Protein AF-A0A958QXV6-F1 (afdb_monomer)

Structure (mmCIF, N/CA/C/O backbone):
data_AF-A0A958QXV6-F1
#
_entry.id   AF-A0A958QXV6-F1
#
loop_
_atom_site.group_PDB
_atom_site.id
_atom_site.type_symbol
_atom_site.label_atom_id
_atom_site.label_alt_id
_atom_site.label_comp_id
_atom_site.label_asym_id
_atom_site.label_entity_id
_atom_site.label_seq_id
_atom_site.pdbx_PDB_ins_code
_atom_site.Cartn_x
_atom_site.Cartn_y
_atom_site.Cartn_z
_atom_site.occupancy
_atom_site.B_iso_or_equiv
_atom_site.auth_seq_id
_atom_site.auth_comp_id
_atom_site.auth_asym_id
_atom_site.auth_atom_id
_atom_site.pdbx_PDB_model_num
ATOM 1 N N . MET A 1 1 ? 31.364 28.526 47.644 1.00 53.84 1 MET A N 1
ATOM 2 C CA . MET A 1 1 ? 30.145 27.720 47.406 1.00 53.84 1 MET A CA 1
ATOM 3 C C . MET A 1 1 ? 29.354 28.248 46.189 1.00 53.84 1 MET A C 1
ATOM 5 O O . MET A 1 1 ? 28.232 28.668 46.376 1.00 53.84 1 MET A O 1
ATOM 9 N N . LYS A 1 2 ? 29.908 28.292 44.956 1.00 57.69 2 LYS A N 1
ATOM 10 C CA . LYS A 1 2 ? 29.187 28.720 43.717 1.00 57.69 2 LYS A CA 1
ATOM 11 C C . LYS A 1 2 ? 29.890 28.261 42.418 1.00 57.69 2 LYS A C 1
ATOM 13 O O . LYS A 1 2 ? 30.312 29.087 41.620 1.00 57.69 2 LYS A O 1
ATOM 18 N N . ARG A 1 3 ? 30.100 26.955 42.209 1.00 58.44 3 ARG A N 1
ATOM 19 C CA . ARG A 1 3 ? 30.695 26.447 40.941 1.00 58.44 3 ARG A CA 1
ATOM 20 C C . ARG A 1 3 ? 30.017 25.208 40.343 1.00 58.44 3 ARG A C 1
ATOM 22 O O . ARG A 1 3 ? 30.398 24.785 39.264 1.00 58.44 3 ARG A O 1
ATOM 29 N N . LYS A 1 4 ? 28.993 24.644 40.994 1.00 56.75 4 LYS A N 1
ATOM 30 C CA . LYS A 1 4 ? 28.336 23.405 40.531 1.00 56.75 4 LYS A CA 1
ATOM 31 C C . LYS A 1 4 ? 27.133 23.634 39.598 1.00 56.75 4 LYS A C 1
ATOM 33 O O . LYS A 1 4 ? 26.642 22.681 39.012 1.00 56.75 4 LYS A O 1
ATOM 38 N N . ASN A 1 5 ? 26.693 24.882 39.412 1.00 58.59 5 ASN A N 1
ATOM 39 C CA . ASN A 1 5 ? 25.459 25.180 38.671 1.00 58.59 5 ASN A CA 1
ATOM 40 C C . ASN A 1 5 ? 25.692 25.408 37.167 1.00 58.59 5 ASN A C 1
ATOM 42 O O . ASN A 1 5 ? 24.762 25.257 36.386 1.00 58.59 5 ASN A O 1
ATOM 46 N N . LEU A 1 6 ? 26.921 25.727 36.743 1.00 62.94 6 LEU A N 1
ATOM 47 C CA . LEU A 1 6 ? 27.216 26.027 35.336 1.00 62.94 6 LEU A CA 1
ATOM 48 C C . LEU A 1 6 ? 27.181 24.768 34.448 1.00 62.94 6 LEU A C 1
ATOM 50 O O . LEU A 1 6 ? 26.671 24.818 33.336 1.00 62.94 6 LEU A O 1
ATOM 54 N N . GLY A 1 7 ? 27.637 23.620 34.966 1.00 63.97 7 GLY A N 1
ATOM 55 C CA . GLY A 1 7 ? 27.578 22.341 34.244 1.00 63.97 7 GLY A CA 1
ATOM 56 C C . GLY A 1 7 ? 26.151 21.821 34.052 1.00 63.97 7 GLY A C 1
ATOM 57 O O . GLY A 1 7 ? 25.820 21.324 32.981 1.00 63.97 7 GLY A O 1
ATOM 58 N N . TYR A 1 8 ? 25.284 22.009 35.053 1.00 71.25 8 TYR A N 1
ATOM 59 C CA . TYR A 1 8 ? 23.864 21.654 34.964 1.00 71.25 8 TYR A CA 1
ATOM 60 C C . TYR A 1 8 ? 23.108 22.521 33.955 1.00 71.25 8 TYR A C 1
ATOM 62 O O . TYR A 1 8 ? 22.274 22.004 33.220 1.00 71.25 8 TYR A O 1
ATOM 70 N N . LEU A 1 9 ? 23.425 23.816 33.878 1.00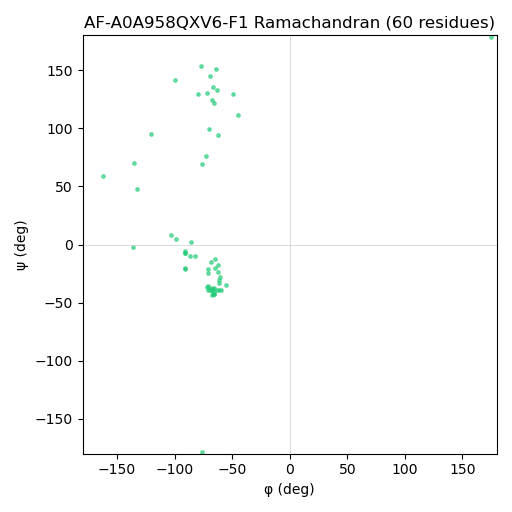 69.19 9 LEU A N 1
ATOM 71 C CA . LEU A 1 9 ? 22.839 24.715 32.883 1.00 69.19 9 LEU A CA 1
ATOM 72 C C . LEU A 1 9 ? 23.277 24.365 31.455 1.00 69.19 9 LEU A C 1
ATOM 74 O O . LEU A 1 9 ? 22.430 24.318 30.569 1.00 69.19 9 LEU A O 1
ATOM 78 N N . CYS A 1 10 ?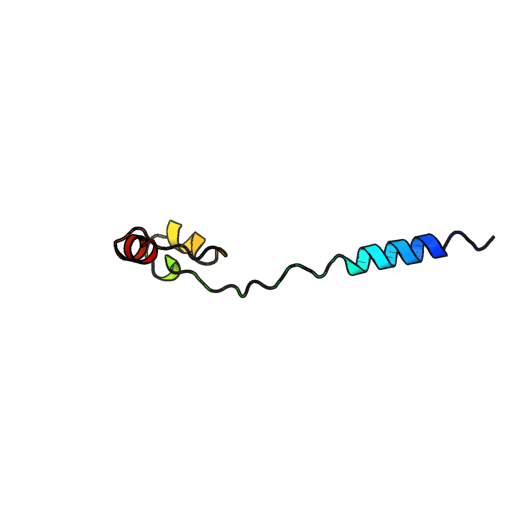 24.557 24.053 31.232 1.00 69.81 10 CYS A N 1
ATOM 79 C CA . CYS A 1 10 ? 25.027 23.604 29.917 1.00 69.81 10 CYS A CA 1
ATOM 80 C C . CYS A 1 10 ? 24.425 22.251 29.515 1.00 69.81 10 CYS A C 1
ATOM 82 O O . CYS A 1 10 ? 24.033 22.080 28.366 1.00 69.81 10 CYS A O 1
ATOM 84 N N . PHE A 1 11 ? 24.310 21.305 30.451 1.00 71.06 11 PHE A N 1
ATOM 85 C CA . PHE A 1 11 ? 23.700 20.002 30.184 1.00 71.06 11 PHE A CA 1
ATOM 86 C C . PHE A 1 11 ? 22.192 20.117 29.909 1.00 71.06 11 PHE A C 1
ATOM 88 O O . PHE A 1 11 ? 21.698 19.540 28.945 1.00 71.06 11 PHE A O 1
ATOM 95 N N . ALA A 1 12 ? 21.465 20.927 30.686 1.00 71.06 12 ALA A N 1
ATOM 96 C CA . ALA A 1 12 ? 20.049 21.203 30.447 1.00 71.06 12 ALA A CA 1
ATOM 97 C C . ALA A 1 12 ? 19.814 21.907 29.098 1.00 71.06 12 ALA A C 1
ATOM 99 O O . ALA A 1 12 ? 18.874 21.567 28.382 1.00 71.06 12 ALA A O 1
ATOM 100 N N . LEU A 1 13 ? 20.692 22.838 28.709 1.00 67.38 13 LEU A N 1
ATOM 101 C CA . LEU A 1 13 ? 20.634 23.504 27.406 1.00 67.38 13 LEU A CA 1
ATOM 102 C C . LEU A 1 13 ? 20.887 22.524 26.245 1.00 67.38 13 LEU A C 1
ATOM 104 O O . LEU A 1 13 ? 20.221 22.602 25.216 1.00 67.38 13 LEU A O 1
ATOM 108 N N . LEU A 1 14 ? 21.796 21.564 26.429 1.00 67.56 14 LEU A N 1
ATOM 109 C CA . LEU A 1 14 ? 22.132 20.546 25.429 1.00 67.56 14 LEU A CA 1
ATOM 110 C C . LEU A 1 14 ? 20.997 19.520 25.233 1.00 67.56 14 LEU A C 1
ATOM 112 O O . LEU A 1 14 ? 20.716 19.105 24.108 1.00 67.56 14 LEU A O 1
ATOM 116 N N . VAL A 1 15 ? 20.279 19.174 26.308 1.00 66.31 15 VAL A N 1
ATOM 117 C CA . VAL A 1 15 ? 19.088 18.306 26.252 1.00 66.31 15 VAL A CA 1
ATOM 118 C C . VAL A 1 15 ? 17.916 18.999 25.539 1.00 66.31 15 VAL A C 1
ATOM 120 O O . VAL A 1 15 ? 17.240 18.373 24.725 1.00 66.31 15 VAL A O 1
ATOM 123 N N . MET A 1 16 ? 17.702 20.300 25.762 1.00 65.62 16 MET A N 1
ATOM 124 C CA . MET A 1 16 ? 16.594 21.051 25.145 1.00 65.62 16 MET A CA 1
ATOM 125 C C . MET A 1 16 ? 16.7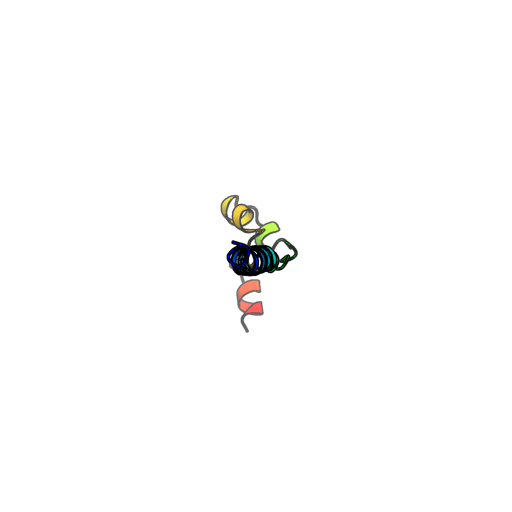77 21.300 23.635 1.00 65.62 16 MET A C 1
ATOM 127 O O . MET A 1 16 ? 15.790 21.450 22.915 1.00 65.62 16 MET A O 1
ATOM 131 N N . LEU A 1 17 ? 18.016 21.298 23.131 1.00 64.81 17 LEU A N 1
ATOM 132 C CA . LEU A 1 17 ? 18.324 21.466 21.701 1.00 64.81 17 LEU A CA 1
ATOM 133 C C . LEU A 1 17 ? 18.193 20.170 20.875 1.00 64.81 17 LEU A C 1
ATOM 135 O O . LEU A 1 17 ? 18.196 20.230 19.649 1.00 64.81 17 LEU A O 1
ATOM 139 N N . SER A 1 18 ? 18.025 19.009 21.518 1.00 62.38 18 SER A N 1
ATOM 140 C CA . SER A 1 18 ? 17.941 17.704 20.835 1.00 62.38 18 SER A CA 1
ATOM 141 C C . SER A 1 18 ? 16.521 17.326 20.377 1.00 62.38 18 SER A C 1
ATOM 143 O O . SER A 1 18 ? 16.342 16.363 19.637 1.00 62.38 18 SER A O 1
ATOM 145 N N . GLY A 1 19 ? 15.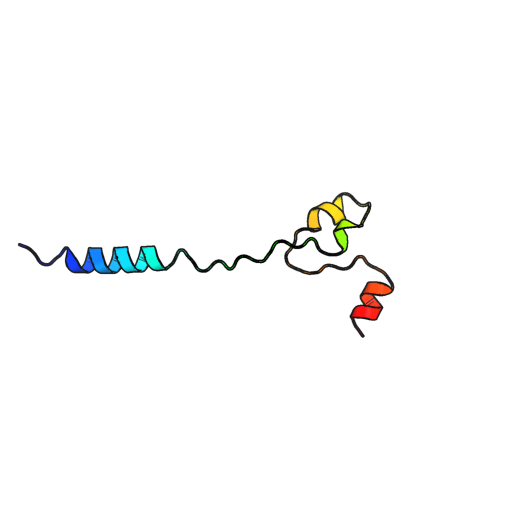491 18.069 20.798 1.00 58.19 19 GLY A N 1
ATOM 146 C CA . GLY A 1 19 ? 14.084 17.692 20.599 1.00 58.19 19 GLY A CA 1
ATOM 147 C C . GLY A 1 19 ? 13.449 18.101 19.265 1.00 58.19 19 GLY A C 1
ATOM 148 O O . GLY A 1 19 ? 12.251 17.894 19.089 1.00 58.19 19 GLY A O 1
ATOM 149 N N . LYS A 1 20 ? 14.192 18.723 18.338 1.00 58.94 20 LYS A N 1
ATOM 150 C CA . LYS A 1 20 ? 13.603 19.362 17.147 1.00 58.94 20 LYS A CA 1
ATOM 151 C C . LYS A 1 20 ? 14.309 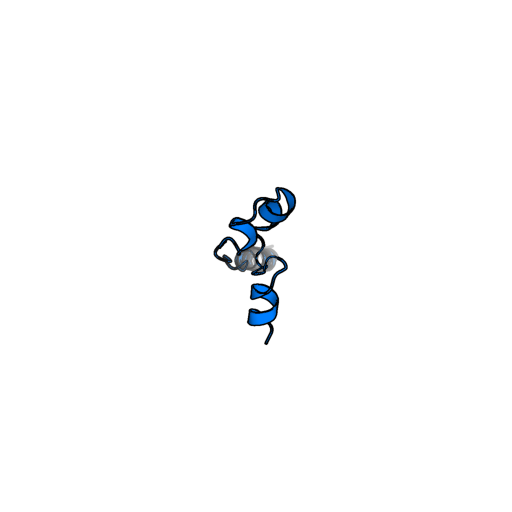19.002 15.841 1.00 58.94 20 LYS A C 1
ATOM 153 O O . LYS A 1 20 ? 14.594 19.866 15.027 1.00 58.94 20 LYS A O 1
ATOM 158 N N . VAL A 1 21 ? 14.567 17.713 15.632 1.00 55.59 21 VAL A N 1
ATOM 159 C CA . VAL A 1 21 ? 14.854 17.156 14.300 1.00 55.59 21 VAL A CA 1
ATOM 160 C C . VAL A 1 21 ? 14.068 15.857 14.138 1.00 55.59 21 VAL A C 1
ATOM 162 O O . VAL A 1 21 ? 14.609 14.759 14.145 1.00 55.59 21 VAL A O 1
ATOM 165 N N . MET A 1 22 ? 12.750 15.969 14.027 1.00 56.50 22 MET A N 1
ATOM 166 C CA . MET A 1 22 ? 11.940 14.937 13.385 1.00 56.50 22 MET A CA 1
ATOM 167 C C . MET A 1 22 ? 11.259 15.656 12.235 1.00 56.50 22 MET A C 1
ATOM 169 O O . MET A 1 22 ? 10.303 16.400 12.434 1.00 56.50 22 MET A O 1
ATOM 173 N N . ALA A 1 23 ? 11.886 15.552 11.066 1.00 53.66 23 ALA A N 1
ATOM 174 C CA . ALA A 1 23 ? 11.445 16.187 9.841 1.00 53.66 23 ALA A CA 1
ATOM 175 C C . ALA A 1 23 ? 9.953 15.918 9.609 1.00 53.66 23 ALA A C 1
ATOM 177 O O . ALA A 1 23 ? 9.503 14.770 9.662 1.00 53.66 23 ALA A O 1
ATOM 178 N N . GLU A 1 24 ? 9.201 16.984 9.346 1.00 55.59 24 GLU A N 1
ATOM 179 C CA . GLU A 1 24 ? 7.844 16.896 8.827 1.00 55.59 24 GLU A CA 1
ATOM 180 C C . GLU A 1 24 ? 7.907 16.212 7.458 1.00 55.59 24 GLU A C 1
ATOM 182 O O . GLU A 1 24 ? 8.153 16.832 6.425 1.00 55.59 24 GLU A O 1
ATOM 187 N N . THR A 1 25 ? 7.711 14.896 7.443 1.00 60.06 25 THR A N 1
ATOM 188 C CA . THR A 1 25 ? 7.324 14.195 6.224 1.00 60.06 25 THR A CA 1
ATOM 189 C C . THR A 1 25 ? 5.893 14.617 5.955 1.00 60.06 25 THR A C 1
ATOM 191 O O . THR A 1 25 ? 4.960 14.159 6.614 1.00 60.06 25 THR A O 1
ATOM 194 N N . GLN A 1 26 ? 5.727 15.572 5.040 1.00 59.41 26 GLN A N 1
ATOM 195 C CA . GLN A 1 26 ? 4.430 15.963 4.510 1.00 59.41 26 GLN A CA 1
ATOM 196 C C . GLN A 1 26 ? 3.648 14.684 4.195 1.00 59.41 26 GLN A C 1
ATOM 198 O O . GLN A 1 26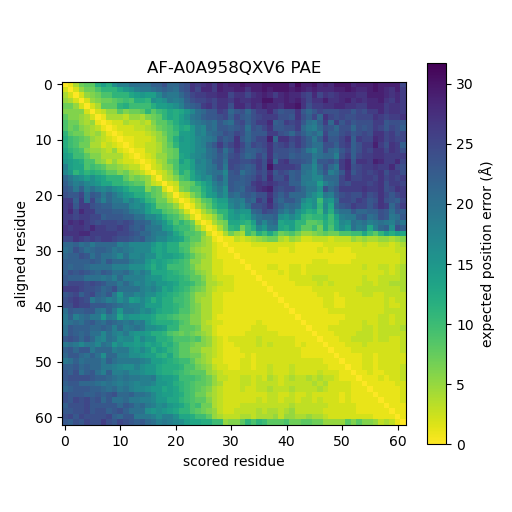 ? 4.054 13.894 3.346 1.0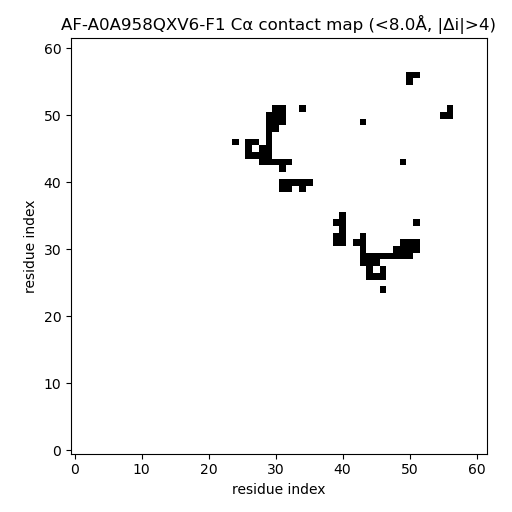0 59.41 26 GLN A O 1
ATO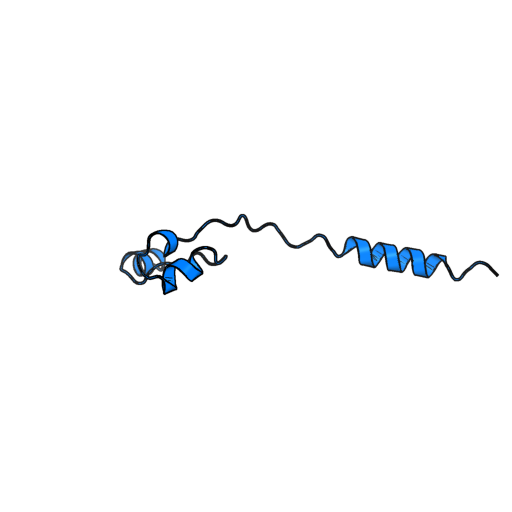M 203 N N . LYS A 1 27 ? 2.586 14.430 4.967 1.00 63.91 27 LYS A N 1
ATOM 204 C CA . LYS A 1 27 ? 1.871 13.149 5.000 1.00 63.91 27 LYS A CA 1
ATOM 205 C C . LYS A 1 27 ? 0.991 13.022 3.755 1.00 63.91 27 LYS A C 1
ATOM 207 O O . LYS A 1 27 ? -0.230 13.135 3.828 1.00 63.91 27 LYS A O 1
ATOM 212 N N . THR A 1 28 ? 1.608 12.870 2.589 1.00 81.25 28 THR A N 1
ATOM 213 C CA . THR A 1 28 ? 0.907 12.571 1.343 1.00 81.25 28 THR A CA 1
ATOM 214 C C . THR A 1 28 ? 0.420 11.138 1.388 1.00 81.25 28 THR A C 1
ATOM 216 O O . THR A 1 28 ? 1.177 10.221 1.704 1.00 81.25 28 THR A O 1
ATOM 219 N N . LYS A 1 29 ? -0.862 10.949 1.078 1.00 91.56 29 LYS A N 1
ATOM 220 C CA . LYS A 1 29 ? -1.397 9.612 0.868 1.00 91.56 29 LYS A CA 1
ATOM 221 C C . LYS A 1 29 ? -0.694 8.977 -0.330 1.00 91.56 29 LYS A C 1
ATOM 223 O O . LYS A 1 29 ? -0.571 9.624 -1.368 1.00 91.56 29 LYS A O 1
ATOM 228 N N . ASN A 1 30 ? -0.256 7.735 -0.184 1.00 94.81 30 ASN A N 1
ATOM 229 C CA . ASN A 1 30 ? 0.245 6.936 -1.294 1.00 94.81 30 ASN A CA 1
ATOM 230 C C . ASN A 1 30 ? -0.917 6.416 -2.160 1.00 94.81 30 ASN A C 1
ATOM 232 O O . ASN A 1 30 ? -2.099 6.685 -1.911 1.00 94.81 30 ASN A O 1
ATOM 236 N N . ARG A 1 31 ? -0.573 5.643 -3.190 1.00 95.56 31 ARG A N 1
ATOM 237 C CA . ARG A 1 31 ? -1.514 5.163 -4.216 1.00 95.56 31 ARG A CA 1
ATOM 238 C C . ARG A 1 31 ? -2.577 4.215 -3.668 1.00 95.56 31 ARG A C 1
ATOM 240 O O . ARG A 1 31 ? -3.647 4.111 -4.262 1.00 95.56 31 ARG A O 1
ATOM 247 N N . LEU A 1 32 ? -2.345 3.598 -2.506 1.00 96.56 32 LEU A N 1
ATOM 248 C CA . LEU A 1 32 ? -3.332 2.736 -1.852 1.00 96.56 32 LEU A CA 1
ATOM 249 C C . LEU A 1 32 ? -4.585 3.498 -1.394 1.00 96.56 32 LEU A C 1
ATOM 251 O O . LEU A 1 32 ? -5.591 2.869 -1.087 1.00 96.56 32 LEU A O 1
ATOM 255 N N . ALA A 1 33 ? -4.576 4.835 -1.382 1.00 96.44 33 ALA A N 1
ATOM 256 C CA . ALA A 1 33 ? -5.766 5.641 -1.097 1.00 96.44 33 ALA A CA 1
ATOM 257 C C . ALA A 1 33 ? -6.915 5.458 -2.106 1.00 96.44 33 ALA A C 1
ATOM 259 O O . ALA A 1 33 ? -8.047 5.831 -1.800 1.00 96.44 33 ALA A O 1
ATOM 260 N N . ALA A 1 34 ? -6.635 4.916 -3.296 1.00 95.88 34 ALA A N 1
ATOM 261 C CA . ALA A 1 34 ? -7.637 4.621 -4.320 1.00 95.88 34 ALA A CA 1
ATOM 262 C C . ALA A 1 34 ? -8.212 3.193 -4.225 1.00 95.88 34 ALA A C 1
ATOM 264 O O . ALA A 1 34 ? -9.153 2.857 -4.945 1.00 95.88 34 ALA A O 1
ATOM 265 N N . GLU A 1 35 ? -7.661 2.350 -3.349 1.00 97.38 35 GLU A N 1
ATOM 266 C CA . GLU A 1 35 ? -8.072 0.956 -3.218 1.00 97.38 35 GLU A CA 1
ATOM 267 C C . GLU A 1 35 ? -9.386 0.800 -2.453 1.00 97.38 35 GLU A C 1
ATOM 269 O O . GLU A 1 35 ? -9.749 1.606 -1.601 1.00 97.38 35 GLU A O 1
ATOM 274 N N . LYS A 1 36 ? -10.107 -0.290 -2.727 1.00 97.25 36 LYS A N 1
ATOM 275 C CA . LYS A 1 36 ? -11.365 -0.607 -2.022 1.00 97.25 36 LYS A CA 1
ATOM 276 C C . LYS A 1 36 ? -11.153 -1.469 -0.782 1.00 97.25 36 LYS A C 1
ATOM 278 O O . LYS A 1 36 ? -12.023 -1.525 0.084 1.00 97.25 36 LYS A O 1
ATOM 283 N N . SER A 1 37 ? -10.026 -2.177 -0.711 1.00 97.38 37 SER A N 1
ATOM 284 C CA . SER A 1 37 ? -9.729 -3.082 0.398 1.00 97.38 37 SER A CA 1
ATOM 285 C C . SER A 1 37 ? -9.523 -2.289 1.694 1.00 97.38 37 SER A C 1
ATOM 287 O O . SER A 1 37 ? -8.620 -1.447 1.741 1.00 97.38 37 SER A O 1
ATOM 289 N N . PRO A 1 38 ? -10.273 -2.589 2.775 1.00 97.69 38 PRO A N 1
ATOM 290 C CA . PRO A 1 38 ? -10.065 -1.944 4.072 1.00 97.69 38 PRO A CA 1
ATOM 291 C C . PRO A 1 38 ? -8.625 -2.088 4.582 1.00 97.69 38 PRO A C 1
ATOM 293 O O . PRO A 1 38 ? -8.073 -1.157 5.164 1.00 97.69 38 PRO A O 1
ATOM 296 N N . TYR A 1 39 ? -7.993 -3.232 4.303 1.00 96.94 39 TYR A N 1
ATOM 297 C CA . TYR A 1 39 ? -6.607 -3.497 4.681 1.00 96.94 39 TYR A CA 1
ATOM 298 C C . TYR A 1 39 ? -5.618 -2.577 3.950 1.00 96.94 39 TYR A C 1
ATOM 300 O O . TYR A 1 39 ? -4.704 -2.038 4.568 1.00 96.94 39 TYR A O 1
ATOM 308 N N . LEU A 1 40 ? -5.805 -2.341 2.648 1.00 96.75 40 LEU A N 1
ATOM 309 C CA . LEU A 1 40 ? -4.908 -1.471 1.873 1.00 96.75 40 LEU A CA 1
ATOM 310 C C . LEU A 1 40 ? -5.082 0.003 2.256 1.00 96.75 40 LEU A C 1
ATOM 312 O O . LEU A 1 40 ? -4.096 0.714 2.446 1.00 96.75 40 LEU A O 1
ATOM 316 N N . LEU A 1 41 ? -6.324 0.436 2.488 1.00 97.06 41 LEU A N 1
ATOM 317 C CA . LEU A 1 41 ? -6.636 1.795 2.936 1.00 97.06 41 LEU A CA 1
ATOM 318 C C . LEU A 1 41 ? -6.014 2.136 4.295 1.00 97.06 41 LEU A C 1
ATOM 320 O O . LEU A 1 41 ? -5.645 3.289 4.530 1.00 97.06 41 LEU A O 1
ATOM 324 N N . GLN A 1 42 ? -5.835 1.149 5.178 1.00 96.81 42 GLN A N 1
ATOM 325 C CA . GLN 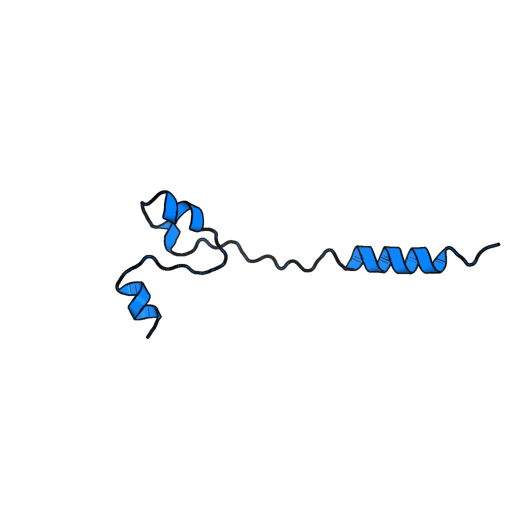A 1 42 ? -5.130 1.339 6.448 1.00 96.81 42 GLN A CA 1
ATOM 326 C C . GLN A 1 42 ? -3.671 1.791 6.248 1.00 96.81 42 GLN A C 1
ATOM 328 O O . GLN A 1 42 ? -3.132 2.521 7.079 1.00 96.81 42 GLN A O 1
ATOM 333 N N . HIS A 1 43 ? -3.053 1.428 5.121 1.00 95.62 43 HIS A N 1
ATOM 334 C CA . HIS A 1 43 ? -1.656 1.721 4.796 1.00 95.62 43 HIS A CA 1
ATOM 335 C C . HIS A 1 43 ? -1.491 2.937 3.865 1.00 95.62 43 HIS A C 1
ATOM 337 O O . HIS A 1 43 ? -0.366 3.278 3.494 1.00 95.62 43 HIS A O 1
ATOM 343 N N . GLN A 1 44 ? -2.582 3.641 3.529 1.00 96.00 44 GLN A N 1
ATOM 344 C CA . GLN A 1 44 ? -2.563 4.775 2.594 1.00 96.00 44 GLN A CA 1
ATOM 345 C C . GLN A 1 44 ? -1.696 5.954 3.061 1.00 96.00 44 GLN A C 1
ATOM 347 O O . GLN A 1 44 ? -1.275 6.761 2.248 1.00 96.00 44 GLN A O 1
ATOM 352 N N . ASN A 1 45 ? -1.457 6.092 4.370 1.00 95.50 45 ASN A N 1
ATOM 353 C CA . ASN A 1 45 ? -0.706 7.212 4.955 1.00 95.50 45 ASN A CA 1
ATOM 354 C C . ASN A 1 45 ? 0.732 6.834 5.347 1.00 95.50 45 ASN A C 1
ATOM 356 O O . ASN A 1 45 ? 1.391 7.602 6.052 1.00 95.50 45 ASN A O 1
ATOM 360 N N . ASN A 1 46 ? 1.188 5.635 4.981 1.00 93.62 46 ASN A N 1
ATOM 361 C CA . ASN A 1 46 ? 2.552 5.213 5.265 1.00 93.62 46 ASN A CA 1
ATOM 362 C C . ASN A 1 46 ? 3.536 6.031 4.415 1.00 93.62 46 ASN A C 1
ATOM 364 O O . ASN A 1 46 ? 3.220 6.340 3.268 1.00 93.62 46 ASN A O 1
ATOM 368 N N . PRO A 1 47 ? 4.732 6.348 4.942 1.00 91.81 47 PRO A N 1
ATOM 369 C CA . PRO A 1 47 ? 5.695 7.215 4.257 1.00 91.81 47 PRO A CA 1
ATOM 370 C C . PRO A 1 47 ? 6.308 6.579 2.999 1.00 91.81 47 PRO A C 1
ATOM 372 O O . PRO A 1 47 ? 6.915 7.272 2.192 1.00 91.81 47 PRO A O 1
ATOM 375 N N . VAL A 1 48 ? 6.163 5.261 2.837 1.00 92.38 48 VAL A N 1
ATOM 376 C CA . VAL A 1 48 ? 6.535 4.537 1.618 1.00 92.38 48 VAL A CA 1
ATOM 377 C C . VAL A 1 48 ? 5.431 4.728 0.570 1.00 92.38 48 VAL A C 1
ATOM 379 O O . VAL A 1 48 ? 4.256 4.487 0.869 1.00 92.38 48 VAL A O 1
ATOM 382 N N . ASP A 1 49 ? 5.804 5.130 -0.653 1.00 93.00 49 ASP A N 1
ATOM 383 C CA . ASP A 1 49 ? 4.882 5.224 -1.800 1.00 93.00 49 ASP A CA 1
ATOM 384 C C . ASP A 1 49 ? 4.512 3.824 -2.309 1.00 93.00 49 ASP A C 1
ATOM 386 O O . ASP A 1 49 ? 5.050 3.322 -3.295 1.00 93.00 49 ASP A O 1
ATOM 390 N N . TRP A 1 50 ? 3.627 3.150 -1.577 1.00 94.75 50 TRP A N 1
ATOM 391 C CA . TRP A 1 50 ? 3.143 1.823 -1.933 1.00 94.75 50 TRP A CA 1
ATOM 392 C C . TRP A 1 50 ? 2.299 1.851 -3.208 1.00 94.75 50 TRP A C 1
ATOM 394 O O . TRP A 1 50 ? 1.392 2.672 -3.349 1.00 94.75 50 TRP A O 1
ATOM 404 N N . PHE A 1 51 ? 2.552 0.882 -4.088 1.00 95.88 51 PHE A N 1
ATOM 405 C CA . PHE A 1 51 ? 1.717 0.577 -5.246 1.00 95.88 51 PHE A CA 1
ATOM 406 C C . PHE A 1 51 ? 0.808 -0.616 -4.933 1.00 95.88 51 PHE A C 1
ATOM 408 O O . PHE A 1 51 ? 1.265 -1.569 -4.290 1.00 95.88 51 PHE A O 1
ATOM 415 N N . PRO A 1 52 ? -0.452 -0.615 -5.400 1.00 95.56 52 PRO A N 1
ATOM 416 C CA . PRO A 1 52 ? -1.220 -1.848 -5.447 1.00 95.56 52 PRO A CA 1
ATOM 417 C C . PRO A 1 52 ? -0.555 -2.833 -6.414 1.00 95.56 52 PRO A C 1
ATOM 419 O O . PRO A 1 52 ? 0.120 -2.439 -7.367 1.00 95.56 52 PRO A O 1
ATOM 422 N N . TRP A 1 53 ? -0.732 -4.128 -6.164 1.00 94.56 53 TRP A N 1
ATOM 423 C CA . TRP A 1 53 ? -0.204 -5.153 -7.056 1.00 94.56 53 TRP A CA 1
ATOM 424 C C . TRP A 1 53 ? -0.910 -5.086 -8.413 1.00 94.56 53 TRP A C 1
ATOM 426 O O . TRP A 1 53 ? -2.129 -5.226 -8.485 1.00 94.56 53 TRP A O 1
ATOM 436 N N . GLY A 1 54 ? -0.147 -4.891 -9.484 1.00 93.81 54 GLY A N 1
ATOM 437 C CA . GLY A 1 54 ? -0.703 -4.682 -10.814 1.00 93.81 54 GLY A CA 1
ATOM 438 C C . GLY A 1 54 ? 0.368 -4.361 -11.842 1.00 93.81 54 GLY A C 1
ATOM 439 O O . GLY A 1 54 ? 1.557 -4.264 -11.528 1.00 93.81 54 GLY A O 1
ATOM 440 N N . GLU A 1 55 ? -0.059 -4.192 -13.087 1.00 95.81 55 GLU A N 1
ATOM 441 C CA . GLU A 1 55 ? 0.840 -3.882 -14.195 1.00 95.81 55 GLU A CA 1
ATOM 442 C C . GLU A 1 55 ? 1.563 -2.543 -13.971 1.00 95.81 55 GLU A C 1
ATOM 444 O O . GLU A 1 55 ? 2.729 -2.401 -14.324 1.00 95.81 55 GLU A O 1
ATOM 449 N N . GLU A 1 56 ? 0.906 -1.579 -13.322 1.00 91.62 56 GLU A N 1
ATOM 450 C CA . GLU A 1 56 ? 1.462 -0.275 -12.963 1.00 91.62 56 GLU A CA 1
ATOM 451 C C . GLU A 1 56 ? 2.663 -0.397 -12.022 1.00 91.62 56 GLU A C 1
ATOM 453 O O . GLU A 1 56 ? 3.643 0.327 -12.194 1.00 91.62 56 GLU A O 1
ATOM 458 N N . ALA A 1 57 ? 2.619 -1.331 -11.064 1.00 94.88 57 ALA A N 1
ATOM 459 C CA . ALA A 1 57 ? 3.728 -1.575 -10.144 1.00 94.88 57 ALA A CA 1
ATOM 460 C C . ALA A 1 57 ? 4.957 -2.117 -10.888 1.00 94.88 57 ALA A C 1
ATOM 462 O O . ALA A 1 57 ? 6.074 -1.655 -10.667 1.00 94.88 57 ALA A O 1
ATOM 463 N N . PHE A 1 58 ? 4.753 -3.049 -11.824 1.00 95.81 58 PHE A N 1
ATOM 464 C CA . PHE A 1 58 ? 5.837 -3.583 -12.653 1.00 95.81 58 PHE A CA 1
ATOM 465 C C . PHE A 1 58 ? 6.374 -2.555 -13.649 1.00 95.81 58 PHE A C 1
ATOM 467 O O . PHE A 1 58 ? 7.583 -2.472 -13.845 1.00 95.81 58 PHE A O 1
ATOM 474 N N . LYS A 1 59 ? 5.495 -1.747 -14.255 1.00 95.94 59 LYS A N 1
ATOM 475 C CA . LYS A 1 59 ? 5.887 -0.644 -15.145 1.00 95.94 59 LYS A CA 1
ATOM 476 C C . LYS A 1 59 ? 6.756 0.380 -14.417 1.00 95.94 59 LYS A C 1
ATOM 478 O O . LYS A 1 59 ? 7.713 0.862 -15.007 1.00 95.94 59 LYS A O 1
ATOM 483 N N . ALA A 1 60 ? 6.449 0.682 -13.155 1.00 91.69 60 ALA A N 1
ATOM 484 C CA . ALA A 1 60 ? 7.245 1.588 -12.329 1.00 91.69 60 ALA A CA 1
ATOM 485 C C . ALA A 1 60 ? 8.605 1.005 -11.897 1.00 91.69 60 ALA A C 1
ATOM 487 O O . ALA A 1 60 ? 9.496 1.766 -11.534 1.00 91.69 60 ALA A O 1
ATOM 488 N N . ALA A 1 61 ? 8.763 -0.322 -11.916 1.00 92.81 61 ALA A N 1
ATOM 489 C CA . ALA A 1 61 ? 9.982 -1.012 -11.492 1.00 92.81 61 ALA A CA 1
ATOM 490 C C . ALA A 1 61 ? 11.007 -1.247 -12.620 1.00 92.81 61 ALA A C 1
ATOM 492 O O . ALA A 1 61 ? 12.086 -1.775 -12.351 1.00 92.81 61 ALA A O 1
ATOM 493 N N . LYS A 1 62 ? 10.660 -0.915 -13.867 1.00 84.06 62 LYS A N 1
ATOM 494 C CA . LYS A 1 62 ? 11.515 -1.086 -15.048 1.00 84.06 62 LYS A CA 1
ATOM 495 C C . LYS A 1 62 ? 12.409 0.128 -15.273 1.00 84.06 62 LYS A C 1
ATOM 497 O O . LYS A 1 62 ? 13.565 -0.099 -15.693 1.00 84.06 62 LYS A O 1
#

pLDDT: mean 80.4, std 16.56, range [53.66, 97.69]

Foldseek 3Di:
DPDPVVVVVVVVVVVVVVPPPPDPPPQQFAPLCPPPDPVSVVCRRPSDNDDDPDPVVVVVVD

Sequence (62 aa):
MKRKNLGYLCFALLVMLSGKVMAETQKTKNRLAAEKSPYLLQHQNNPVDWFPWGEEAFKAAK

Solvent-accessible surface area (backbone atoms only — not comparable to full-atom values): 4055 Å² total; per-residue (Å²): 145,89,74,77,62,63,61,55,52,53,51,53,53,56,60,68,69,66,78,79,81,77,79,84,70,78,80,55,66,23,62,24,64,77,51,85,50,70,73,49,42,72,54,10,65,40,94,61,80,48,66,60,93,51,71,68,44,56,63,74,72,111

Secondary structure (DSSP, 8-state):
---SHHHHHHHHHHHHTTS-----------GGGG---HHHHHTTTSSS-PPPSSHHHHHHT-

Nearest PDB structures (foldseek):
  3ira-assembly1_A  TM=9.838E-01  e=8.323E-03  Methanosarcina mazei Go1

Radius of gyration: 23.15 Å; Cα contacts (8 Å, |Δi|>4): 41; chains: 1; bounding box: 42×34×63 Å

Mean predicted aligned error: 12.62 Å